Protein AF-A0A7J3NU55-F1 (afdb_monomer_lite)

Radius of gyration: 14.27 Å; chains: 1; bounding box: 42×26×34 Å

Structure (mmCIF, N/CA/C/O backbone):
data_AF-A0A7J3NU55-F1
#
_entry.id   AF-A0A7J3NU55-F1
#
loop_
_atom_site.group_PDB
_atom_site.id
_atom_site.type_symbol
_atom_site.label_atom_id
_atom_site.label_alt_id
_atom_site.label_comp_id
_atom_site.label_asym_id
_atom_site.label_entity_id
_atom_site.label_seq_id
_atom_site.pdbx_PDB_ins_code
_atom_site.Cartn_x
_atom_site.Cartn_y
_atom_site.Cartn_z
_atom_site.occupancy
_atom_site.B_iso_or_equiv
_atom_site.auth_seq_id
_atom_site.auth_comp_id
_atom_site.auth_asym_id
_atom_site.auth_atom_id
_atom_site.pdbx_PDB_model_num
ATOM 1 N N . MET A 1 1 ? -5.583 13.100 0.238 1.00 90.94 1 MET A N 1
ATOM 2 C CA . MET A 1 1 ? -5.126 12.230 -0.868 1.00 90.94 1 MET A CA 1
ATOM 3 C C . MET A 1 1 ? -4.187 13.045 -1.737 1.00 90.94 1 MET A C 1
ATOM 5 O O . MET A 1 1 ? -4.433 14.235 -1.868 1.00 90.94 1 MET A O 1
ATOM 9 N N . LYS A 1 2 ? -3.135 12.435 -2.284 1.00 94.94 2 LYS A N 1
ATOM 10 C CA . LYS A 1 2 ? -2.191 13.061 -3.214 1.00 94.94 2 LYS A CA 1
ATOM 11 C C . LYS A 1 2 ? -2.050 12.165 -4.443 1.00 94.94 2 LYS A C 1
ATOM 13 O O . LYS A 1 2 ? -1.733 10.987 -4.309 1.00 94.94 2 LYS A O 1
ATOM 18 N N . LEU A 1 3 ? -2.330 12.681 -5.630 1.00 92.25 3 LEU A N 1
ATOM 19 C CA . LEU A 1 3 ? -2.318 11.923 -6.880 1.00 92.25 3 LEU A CA 1
ATOM 20 C C . LEU A 1 3 ? -0.910 11.845 -7.473 1.00 92.25 3 LEU A C 1
ATOM 22 O O . LEU A 1 3 ? -0.080 12.714 -7.227 1.00 92.25 3 LEU A O 1
ATOM 26 N N . ARG A 1 4 ? -0.660 10.851 -8.337 1.00 88.88 4 ARG A N 1
ATOM 27 C CA . ARG A 1 4 ? 0.640 10.647 -9.008 1.00 88.88 4 ARG A CA 1
ATOM 28 C C . ARG A 1 4 ? 1.198 11.910 -9.681 1.00 88.88 4 ARG A C 1
ATOM 30 O O . ARG A 1 4 ? 2.388 12.164 -9.585 1.00 88.88 4 ARG A O 1
ATOM 37 N N . ARG A 1 5 ? 0.353 12.735 -10.317 1.00 88.81 5 ARG A N 1
ATOM 38 C CA . ARG A 1 5 ? 0.786 13.984 -10.988 1.00 88.81 5 ARG A CA 1
ATOM 39 C C . ARG A 1 5 ? 1.388 15.034 -10.045 1.00 88.81 5 ARG A C 1
ATOM 41 O O . ARG A 1 5 ? 2.032 15.964 -10.509 1.00 88.81 5 ARG A O 1
ATOM 48 N N . GLU A 1 6 ? 1.151 14.900 -8.744 1.00 91.69 6 GLU A N 1
ATOM 49 C CA . GLU A 1 6 ? 1.681 15.784 -7.702 1.00 91.69 6 GLU A CA 1
ATOM 50 C C . GLU A 1 6 ? 3.030 15.283 -7.148 1.00 91.69 6 GLU A C 1
ATOM 52 O O . GLU A 1 6 ? 3.606 15.900 -6.248 1.00 91.69 6 GLU A O 1
ATOM 57 N N . PHE A 1 7 ? 3.526 14.150 -7.657 1.00 88.38 7 PHE A N 1
ATOM 58 C CA . PHE A 1 7 ? 4.869 13.636 -7.413 1.00 88.38 7 PHE A CA 1
ATOM 59 C C . PHE A 1 7 ? 5.734 13.948 -8.635 1.00 88.38 7 PHE A C 1
ATOM 61 O O . PHE A 1 7 ? 5.443 13.519 -9.750 1.00 88.38 7 PHE A O 1
ATOM 68 N N . THR A 1 8 ? 6.803 14.713 -8.433 1.00 83.56 8 THR A N 1
ATOM 69 C CA . THR A 1 8 ? 7.757 15.100 -9.487 1.00 83.56 8 THR A CA 1
ATOM 70 C C . THR A 1 8 ? 8.925 14.121 -9.613 1.00 83.56 8 THR A C 1
ATOM 72 O O . THR A 1 8 ? 9.811 14.316 -10.438 1.00 83.56 8 THR A O 1
ATOM 75 N N . THR A 1 9 ? 8.922 13.060 -8.804 1.00 80.19 9 THR A N 1
ATOM 76 C CA . THR A 1 9 ? 10.017 12.098 -8.639 1.00 80.19 9 THR A CA 1
ATOM 77 C C . THR A 1 9 ? 10.169 11.127 -9.805 1.00 80.19 9 THR A C 1
ATOM 79 O O . THR A 1 9 ? 11.240 10.560 -9.988 1.00 80.19 9 THR A O 1
ATOM 82 N N . MET A 1 10 ? 9.124 10.933 -10.614 1.00 77.56 10 MET A N 1
ATOM 83 C CA . MET A 1 10 ? 9.191 10.071 -11.790 1.00 77.56 10 MET A CA 1
ATOM 84 C C . MET A 1 10 ? 9.309 10.904 -13.067 1.00 77.56 10 MET A C 1
ATOM 86 O O . MET A 1 10 ? 8.490 11.791 -13.318 1.00 77.56 10 MET A O 1
ATOM 90 N N . SER A 1 11 ? 10.292 10.580 -13.907 1.00 71.00 11 SER A N 1
ATOM 91 C CA . SER A 1 11 ? 10.432 11.176 -15.234 1.00 71.00 11 SER A CA 1
ATOM 92 C C . SER A 1 11 ? 9.165 10.960 -16.070 1.00 71.00 11 SER A C 1
ATOM 94 O O . SER A 1 11 ? 8.563 9.878 -16.074 1.00 71.00 11 SER A O 1
ATOM 96 N N . ARG A 1 12 ? 8.742 12.007 -16.794 1.00 65.38 12 ARG A N 1
ATOM 97 C CA . ARG A 1 12 ? 7.608 11.921 -17.724 1.00 65.38 12 ARG A CA 1
ATOM 98 C C . ARG A 1 12 ? 7.906 10.819 -18.746 1.00 65.38 12 ARG A C 1
ATOM 100 O O . ARG A 1 12 ? 8.831 10.957 -19.535 1.00 65.38 12 ARG A O 1
ATOM 107 N N . GLY A 1 13 ? 7.139 9.729 -18.705 1.00 67.75 13 GLY A N 1
ATOM 108 C CA . GLY A 1 13 ? 7.257 8.607 -19.643 1.00 67.75 13 GLY A CA 1
ATOM 109 C C . GLY A 1 13 ? 7.692 7.271 -19.036 1.00 67.75 13 GLY A C 1
ATOM 110 O O . GLY A 1 13 ? 7.469 6.244 -19.676 1.00 67.75 13 GLY A O 1
ATOM 111 N N . ARG A 1 14 ? 8.227 7.221 -17.802 1.00 81.31 14 ARG A N 1
ATOM 112 C CA . ARG A 1 14 ? 8.502 5.925 -17.154 1.00 81.31 14 ARG A CA 1
ATOM 113 C C . ARG A 1 14 ? 7.176 5.208 -16.869 1.00 81.31 14 ARG A C 1
ATOM 115 O O . ARG A 1 14 ? 6.300 5.707 -16.153 1.00 81.31 14 ARG A O 1
ATOM 122 N N . ARG A 1 15 ? 7.002 4.042 -17.494 1.00 85.75 15 ARG A N 1
ATOM 123 C CA . ARG A 1 15 ? 5.816 3.196 -17.344 1.00 85.75 15 ARG A CA 1
ATOM 124 C C . ARG A 1 15 ? 6.087 2.151 -16.270 1.00 85.75 15 ARG A C 1
ATOM 126 O O . ARG A 1 15 ? 7.048 1.408 -16.392 1.00 85.75 15 ARG A O 1
ATOM 133 N N . ILE A 1 16 ? 5.214 2.100 -15.268 1.00 90.38 16 ILE A N 1
ATOM 134 C CA . ILE A 1 16 ? 5.191 1.043 -14.254 1.00 90.38 16 ILE A CA 1
ATOM 135 C C . ILE A 1 16 ? 4.423 -0.133 -14.849 1.00 90.38 16 ILE A C 1
ATOM 137 O O . ILE A 1 16 ? 3.278 0.041 -15.276 1.00 90.38 16 ILE A O 1
ATOM 141 N N . LYS A 1 17 ? 5.072 -1.288 -14.952 1.00 90.81 17 LYS A N 1
ATOM 142 C CA . LYS A 1 17 ? 4.518 -2.524 -15.515 1.00 90.81 17 LYS A CA 1
ATOM 143 C C . LYS A 1 17 ? 4.245 -3.563 -14.438 1.00 90.81 17 LYS A C 1
ATOM 145 O O . LYS A 1 17 ? 3.321 -4.351 -14.607 1.00 90.81 17 LYS A O 1
ATOM 150 N N . SER A 1 18 ? 5.013 -3.551 -13.354 1.00 93.50 18 SER A N 1
ATOM 151 C CA . SER A 1 18 ? 4.874 -4.498 -12.252 1.00 93.50 18 SER A CA 1
ATOM 152 C C . SER A 1 18 ? 4.838 -3.784 -10.903 1.00 93.50 18 SER A C 1
ATOM 154 O O . SER A 1 18 ? 5.484 -2.758 -10.688 1.00 93.50 18 SER A O 1
ATOM 156 N N . ILE A 1 19 ? 4.038 -4.328 -9.993 1.00 94.75 19 ILE A N 1
ATOM 157 C CA . ILE A 1 19 ? 3.926 -3.863 -8.617 1.00 94.75 19 ILE A CA 1
ATOM 158 C C . ILE A 1 19 ? 3.833 -5.070 -7.690 1.00 94.75 19 ILE A C 1
ATOM 160 O O . ILE A 1 19 ? 3.270 -6.090 -8.085 1.00 94.75 19 ILE A O 1
ATOM 164 N N . ALA A 1 20 ? 4.362 -4.944 -6.478 1.00 95.19 20 ALA A N 1
ATOM 165 C CA . ALA A 1 20 ? 4.167 -5.905 -5.398 1.00 95.19 20 ALA A CA 1
ATOM 166 C C . ALA A 1 20 ? 3.747 -5.200 -4.102 1.00 95.19 20 ALA A C 1
ATOM 168 O O . ALA A 1 20 ? 4.014 -4.012 -3.921 1.00 95.19 20 ALA A O 1
ATOM 169 N N . ILE A 1 21 ? 3.088 -5.924 -3.200 1.00 95.25 21 ILE A N 1
ATOM 170 C CA . ILE A 1 21 ? 2.772 -5.460 -1.845 1.00 95.25 21 ILE A CA 1
ATOM 171 C C . ILE A 1 21 ? 3.896 -5.901 -0.912 1.00 95.25 21 ILE A C 1
ATOM 173 O O . ILE A 1 21 ? 4.165 -7.096 -0.779 1.00 95.25 21 ILE A O 1
ATOM 177 N N . ASP A 1 22 ? 4.524 -4.937 -0.247 1.00 91.62 22 ASP A N 1
ATOM 178 C CA . ASP A 1 22 ? 5.540 -5.215 0.764 1.00 91.62 22 ASP A CA 1
ATOM 179 C C . ASP A 1 22 ? 4.885 -5.740 2.049 1.00 91.62 22 ASP A C 1
ATOM 181 O O . ASP A 1 22 ? 3.980 -5.113 2.612 1.00 91.62 22 ASP A O 1
ATOM 185 N N . VAL A 1 23 ? 5.349 -6.904 2.504 1.00 89.06 23 VAL A N 1
ATOM 186 C CA . VAL A 1 23 ? 4.914 -7.549 3.750 1.00 89.06 23 VAL A CA 1
ATOM 187 C C . VAL A 1 23 ? 6.056 -7.748 4.750 1.00 89.06 23 VAL A C 1
ATOM 189 O O . VAL A 1 23 ? 5.938 -8.564 5.659 1.00 89.06 23 VAL A O 1
ATOM 192 N N . SER A 1 24 ? 7.159 -7.011 4.597 1.00 82.94 24 SER A N 1
ATOM 193 C CA . SER A 1 24 ? 8.314 -7.079 5.503 1.00 82.94 24 SER A CA 1
ATOM 194 C C . SER A 1 24 ? 8.048 -6.477 6.887 1.00 82.94 24 SER A C 1
ATOM 196 O O . SER A 1 24 ? 8.653 -6.905 7.868 1.00 82.94 24 SER A O 1
ATOM 198 N N . GLU A 1 25 ? 7.134 -5.509 6.987 1.00 82.81 25 GLU A N 1
ATOM 199 C CA . GLU A 1 25 ? 6.746 -4.900 8.261 1.00 82.81 25 GLU A CA 1
ATOM 200 C C . GLU A 1 25 ? 5.586 -5.656 8.926 1.00 82.81 25 GLU A C 1
ATOM 202 O O . GLU A 1 25 ? 4.556 -5.919 8.288 1.00 82.81 25 GLU A O 1
ATOM 207 N N . THR A 1 26 ? 5.739 -5.929 10.228 1.00 85.44 26 THR A N 1
ATOM 208 C CA . THR A 1 26 ? 4.648 -6.359 11.113 1.00 85.44 26 THR A CA 1
ATOM 209 C C . THR A 1 26 ? 3.621 -5.239 11.238 1.00 85.44 26 THR A C 1
ATOM 211 O O . THR A 1 26 ? 3.972 -4.099 11.535 1.00 85.44 26 THR A O 1
ATOM 214 N N . ILE A 1 27 ? 2.355 -5.580 11.030 1.00 89.00 27 ILE A N 1
ATOM 215 C CA . ILE A 1 27 ? 1.223 -4.652 10.980 1.00 89.00 27 ILE A CA 1
ATOM 216 C C . ILE A 1 27 ? 0.018 -5.238 11.727 1.00 89.00 27 ILE A C 1
ATOM 218 O O . ILE A 1 27 ? -0.006 -6.431 12.033 1.00 89.00 27 ILE A O 1
ATOM 222 N N . SER A 1 28 ? -0.983 -4.411 12.004 1.00 91.25 28 SER A N 1
ATOM 223 C CA . SER A 1 28 ? -2.270 -4.779 12.574 1.00 91.25 28 SER A CA 1
ATOM 224 C C . SER A 1 28 ? -3.068 -5.689 11.642 1.00 91.25 28 SER A C 1
ATOM 226 O O . SER A 1 28 ? -2.867 -5.739 10.422 1.00 91.25 28 SER A O 1
ATOM 228 N N . GLU A 1 29 ? -4.044 -6.383 12.222 1.00 90.62 29 GLU A N 1
ATOM 229 C CA . GLU A 1 29 ? -4.956 -7.244 11.474 1.00 90.62 29 GLU A CA 1
ATOM 230 C C . GLU A 1 29 ? -5.789 -6.462 10.447 1.00 90.62 29 GLU A C 1
ATOM 232 O O . GLU A 1 29 ? -6.056 -6.964 9.355 1.00 90.62 29 GLU A O 1
ATOM 237 N N . GLU A 1 30 ? -6.160 -5.212 10.734 1.00 89.94 30 GLU A N 1
ATOM 238 C CA . GLU A 1 30 ? -6.872 -4.341 9.792 1.00 89.94 30 GLU A CA 1
ATOM 239 C C . GLU A 1 30 ? -6.019 -4.016 8.567 1.00 89.94 30 GLU A C 1
ATOM 241 O O . GLU A 1 30 ? -6.499 -4.098 7.432 1.00 89.94 30 GLU A O 1
ATOM 246 N N . ALA A 1 31 ? -4.747 -3.674 8.779 1.00 92.00 31 ALA A N 1
ATOM 247 C CA . ALA A 1 31 ? -3.813 -3.427 7.692 1.00 92.00 31 ALA A CA 1
ATOM 248 C C . ALA A 1 31 ? -3.548 -4.708 6.887 1.00 92.00 31 ALA A C 1
ATOM 250 O O . ALA A 1 31 ? -3.427 -4.650 5.660 1.00 92.00 31 ALA A O 1
ATOM 251 N N . ARG A 1 32 ? -3.515 -5.872 7.551 1.00 93.44 32 ARG A N 1
ATOM 252 C C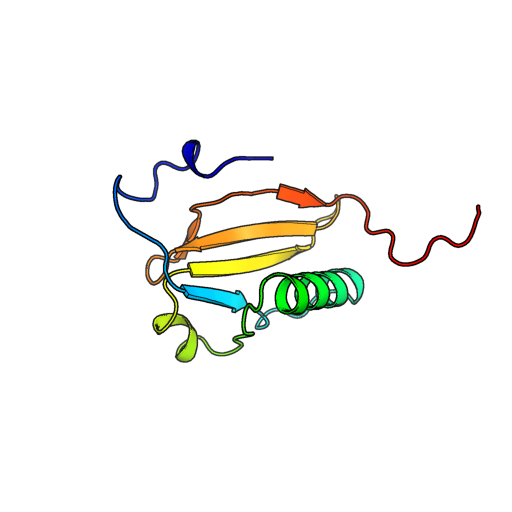A . ARG A 1 32 ? -3.309 -7.171 6.901 1.00 93.44 32 ARG A CA 1
ATOM 253 C C . ARG A 1 32 ? -4.487 -7.510 5.993 1.00 93.44 32 ARG A C 1
ATOM 255 O O . ARG A 1 32 ? -4.275 -7.811 4.821 1.00 93.44 32 ARG A O 1
ATOM 262 N N . LYS A 1 33 ? -5.719 -7.365 6.494 1.00 93.50 33 LYS A N 1
ATOM 263 C CA . LYS A 1 33 ? -6.950 -7.524 5.701 1.00 93.50 33 LYS A CA 1
ATOM 264 C C . LYS A 1 33 ? -6.999 -6.563 4.513 1.00 93.50 33 LYS A C 1
ATOM 266 O O . LYS A 1 33 ? -7.423 -6.952 3.430 1.00 93.50 33 LYS A O 1
ATOM 271 N N . LEU A 1 34 ? -6.526 -5.324 4.676 1.00 94.12 34 LEU A N 1
ATOM 272 C CA . LEU A 1 34 ? -6.442 -4.369 3.569 1.00 94.12 34 LEU A CA 1
ATOM 273 C C . LEU A 1 34 ? -5.450 -4.814 2.485 1.00 94.12 34 LEU A C 1
ATOM 275 O O . LEU A 1 34 ? -5.782 -4.755 1.301 1.00 94.12 34 LEU A O 1
ATOM 279 N N . ARG A 1 35 ? -4.251 -5.273 2.873 1.00 94.44 35 ARG A N 1
ATOM 280 C CA . ARG A 1 35 ? -3.270 -5.841 1.931 1.00 94.44 35 ARG A CA 1
ATOM 281 C C . ARG A 1 35 ? -3.870 -7.030 1.174 1.00 94.44 35 ARG A C 1
ATOM 283 O O . ARG A 1 35 ? -3.726 -7.098 -0.043 1.00 94.44 35 ARG A O 1
ATOM 290 N N . GLU A 1 36 ? -4.605 -7.891 1.873 1.00 94.81 36 GLU A N 1
ATOM 291 C CA . GLU A 1 36 ? -5.325 -9.032 1.296 1.00 94.81 36 GLU A CA 1
ATOM 292 C C . GLU A 1 36 ? -6.392 -8.624 0.287 1.00 94.81 36 GLU A C 1
ATOM 294 O O . GLU A 1 36 ? -6.392 -9.108 -0.846 1.00 94.81 36 GLU A O 1
ATOM 299 N N . ALA A 1 37 ? -7.235 -7.660 0.646 1.00 95.00 37 ALA A N 1
ATOM 300 C CA . ALA A 1 37 ? -8.237 -7.122 -0.259 1.00 95.00 37 ALA A CA 1
ATOM 301 C C . ALA A 1 37 ? -7.604 -6.524 -1.527 1.00 95.00 37 ALA A C 1
ATOM 303 O O . ALA A 1 37 ? -8.085 -6.777 -2.631 1.00 95.00 37 ALA A O 1
ATOM 304 N N . PHE A 1 38 ? -6.506 -5.772 -1.402 1.00 95.12 38 PHE A N 1
ATOM 305 C CA . PHE A 1 38 ? -5.806 -5.212 -2.560 1.00 95.12 38 PHE A CA 1
ATOM 306 C C . PHE A 1 38 ? -5.107 -6.266 -3.411 1.00 95.12 38 PHE A C 1
ATOM 308 O O . PHE A 1 38 ? -5.187 -6.184 -4.637 1.00 95.12 38 PHE A O 1
ATOM 315 N N . SER A 1 39 ? -4.459 -7.254 -2.797 1.00 96.44 39 SER A N 1
ATOM 316 C CA . SER A 1 39 ? -3.846 -8.365 -3.525 1.00 96.44 39 SER A CA 1
ATOM 317 C C . SER A 1 39 ? -4.894 -9.102 -4.355 1.00 96.44 39 SER A C 1
ATOM 319 O O . SER A 1 39 ? -4.723 -9.241 -5.565 1.00 96.44 39 SER A O 1
ATOM 321 N N . ASN A 1 40 ? -6.025 -9.457 -3.741 1.00 96.75 40 ASN A N 1
ATOM 322 C CA . ASN A 1 40 ? -7.107 -10.181 -4.403 1.00 96.75 40 ASN A CA 1
ATOM 323 C C . ASN A 1 40 ? -7.785 -9.349 -5.500 1.00 96.75 40 ASN A C 1
ATOM 325 O O . ASN A 1 40 ? -8.049 -9.859 -6.585 1.00 96.75 40 ASN A O 1
ATOM 329 N N . PHE A 1 41 ? -8.058 -8.067 -5.240 1.00 96.50 41 PHE A N 1
ATOM 330 C CA . PHE A 1 41 ? -8.762 -7.206 -6.191 1.00 96.50 41 PHE A CA 1
ATOM 331 C C . PHE A 1 41 ? -7.901 -6.830 -7.404 1.00 96.50 41 PHE A C 1
ATOM 333 O O . PHE A 1 41 ? -8.388 -6.832 -8.533 1.00 96.50 41 PHE A O 1
ATOM 340 N N . PHE A 1 42 ? -6.626 -6.496 -7.185 1.00 93.75 42 PHE A N 1
ATOM 341 C CA . PHE A 1 42 ? -5.729 -6.040 -8.250 1.00 93.75 42 PHE A CA 1
ATOM 342 C C . PHE A 1 42 ? -4.844 -7.152 -8.835 1.00 93.75 42 PHE A C 1
ATOM 344 O O . PHE A 1 42 ? -4.144 -6.902 -9.815 1.00 93.75 42 PHE A O 1
ATOM 351 N N . GLY A 1 43 ? -4.836 -8.352 -8.246 1.00 94.44 43 GLY A N 1
ATOM 352 C CA . GLY A 1 43 ? -3.934 -9.440 -8.634 1.00 94.44 43 GLY A CA 1
ATOM 353 C C . GLY A 1 43 ? -2.463 -9.140 -8.327 1.00 94.44 43 GLY A C 1
ATOM 354 O O . GLY A 1 43 ? -1.582 -9.528 -9.091 1.00 94.44 43 GLY A O 1
ATOM 355 N N . ILE A 1 44 ? -2.188 -8.395 -7.250 1.00 94.31 44 ILE A N 1
ATOM 356 C CA . ILE A 1 44 ? -0.834 -7.937 -6.907 1.00 94.31 44 ILE A CA 1
ATOM 357 C C . ILE A 1 44 ? -0.156 -8.957 -5.980 1.00 94.31 44 ILE A C 1
ATOM 359 O O . ILE A 1 44 ? -0.722 -9.270 -4.928 1.00 94.31 44 ILE A O 1
ATOM 363 N N . PRO A 1 45 ? 1.050 -9.454 -6.310 1.00 94.50 45 PRO A N 1
ATOM 364 C CA . PRO A 1 45 ? 1.767 -10.407 -5.469 1.00 94.50 45 PRO A CA 1
ATOM 365 C C . PRO A 1 45 ? 2.333 -9.764 -4.196 1.00 94.50 45 PRO A C 1
ATOM 367 O O . PRO A 1 45 ? 2.595 -8.561 -4.145 1.00 94.50 45 PRO A O 1
ATOM 370 N N . TYR A 1 46 ? 2.580 -10.596 -3.183 1.00 93.12 46 TYR A N 1
ATOM 371 C CA . TYR A 1 46 ? 3.322 -10.208 -1.984 1.00 93.12 46 TYR A CA 1
ATOM 372 C C . TYR A 1 46 ? 4.819 -10.408 -2.151 1.00 93.12 46 TYR A C 1
ATOM 374 O O . TYR A 1 46 ? 5.267 -11.328 -2.836 1.00 93.12 46 TYR A O 1
ATOM 382 N N . VAL A 1 47 ? 5.589 -9.594 -1.439 1.00 90.19 47 VAL A N 1
ATOM 383 C CA . VAL A 1 47 ? 7.040 -9.722 -1.370 1.00 90.19 47 VAL A CA 1
ATOM 384 C C . VAL A 1 47 ? 7.544 -9.366 0.028 1.00 90.19 47 VAL A C 1
ATOM 386 O O . VAL A 1 47 ? 7.103 -8.392 0.634 1.00 90.19 47 VAL A O 1
ATOM 389 N N . SER A 1 48 ? 8.447 -10.188 0.562 1.00 80.00 48 SER A N 1
ATOM 390 C CA . SER A 1 48 ? 8.973 -10.065 1.931 1.00 80.00 48 SER A CA 1
ATOM 391 C C . SER A 1 48 ? 10.490 -9.870 1.997 1.00 80.00 48 SER A C 1
ATOM 393 O O . SER A 1 48 ? 11.000 -9.444 3.032 1.00 80.00 48 SER A O 1
ATOM 395 N N . SER A 1 49 ? 11.229 -10.157 0.918 1.00 75.50 49 SER A N 1
ATOM 396 C CA . SER A 1 49 ? 12.690 -10.038 0.876 1.00 75.50 49 SER A CA 1
ATOM 397 C C . SER A 1 49 ? 13.133 -8.909 -0.049 1.00 75.50 49 SER A C 1
ATOM 399 O O . SER A 1 49 ? 12.617 -8.760 -1.154 1.00 75.50 49 SER A O 1
ATOM 401 N N . ARG A 1 50 ? 14.146 -8.140 0.382 1.00 66.44 50 ARG A N 1
ATOM 402 C CA . ARG A 1 50 ? 14.727 -7.033 -0.402 1.00 66.44 50 ARG A CA 1
ATOM 403 C C . ARG A 1 50 ? 15.329 -7.461 -1.739 1.00 66.44 50 ARG A C 1
ATOM 405 O O . ARG A 1 50 ? 15.437 -6.634 -2.640 1.00 66.44 50 ARG A O 1
ATOM 412 N N . GLU A 1 51 ? 15.724 -8.723 -1.863 1.00 65.75 51 GLU A N 1
ATOM 413 C CA . GLU A 1 51 ? 16.274 -9.278 -3.101 1.00 65.75 51 GLU A CA 1
ATOM 414 C C . GLU A 1 51 ? 15.189 -9.432 -4.168 1.00 65.75 51 GLU A C 1
ATOM 416 O O . GLU A 1 51 ? 15.388 -8.979 -5.292 1.00 65.75 51 GLU A O 1
ATOM 421 N N . ASN A 1 52 ? 14.006 -9.913 -3.782 1.00 71.88 52 ASN A N 1
ATOM 422 C CA . ASN A 1 52 ? 12.863 -10.083 -4.680 1.00 71.88 52 ASN A CA 1
ATOM 423 C C . ASN A 1 52 ? 12.192 -8.744 -5.050 1.00 71.88 52 ASN A C 1
ATOM 425 O O . ASN A 1 52 ? 11.440 -8.676 -6.017 1.00 71.88 52 ASN A O 1
ATOM 429 N N . LEU A 1 53 ? 12.452 -7.657 -4.305 1.00 70.75 53 LEU A N 1
ATOM 430 C CA . LEU A 1 53 ? 11.897 -6.328 -4.619 1.00 70.75 53 LEU A CA 1
ATOM 431 C C . LEU A 1 53 ? 12.440 -5.762 -5.938 1.00 70.75 53 LEU A C 1
ATOM 433 O O . LEU A 1 53 ? 11.784 -4.922 -6.548 1.00 70.75 53 LEU A O 1
ATOM 437 N N . LYS A 1 54 ? 13.637 -6.185 -6.371 1.00 73.94 54 LYS A N 1
ATOM 438 C CA . LYS A 1 54 ? 14.290 -5.656 -7.580 1.00 73.94 54 LYS A CA 1
ATOM 439 C C . LYS A 1 54 ? 13.594 -6.072 -8.879 1.00 73.94 54 LYS A C 1
ATOM 441 O O . LYS A 1 54 ? 13.808 -5.417 -9.895 1.00 73.94 54 LYS A O 1
ATOM 446 N N . ASP A 1 55 ? 12.753 -7.103 -8.831 1.00 86.12 55 ASP A N 1
ATOM 447 C CA . ASP A 1 55 ? 12.015 -7.614 -9.992 1.00 86.12 55 ASP A CA 1
ATOM 448 C C . ASP A 1 55 ? 10.734 -6.812 -10.287 1.00 86.12 55 ASP A C 1
ATOM 450 O O . ASP A 1 55 ? 10.080 -7.003 -11.319 1.00 86.12 55 ASP A O 1
ATOM 454 N N . PHE A 1 56 ? 10.366 -5.891 -9.392 1.00 92.44 56 PHE A N 1
ATOM 455 C CA . PHE A 1 56 ? 9.176 -5.060 -9.516 1.00 92.44 56 PHE A CA 1
ATOM 456 C C . PHE A 1 56 ? 9.543 -3.612 -9.821 1.00 92.44 56 PHE A C 1
ATOM 458 O O . PHE A 1 56 ? 10.480 -3.074 -9.243 1.00 92.44 56 PHE A O 1
ATOM 465 N N . ASP A 1 57 ? 8.772 -2.947 -10.685 1.00 93.38 57 ASP A N 1
ATOM 466 C CA . ASP A 1 57 ? 8.967 -1.520 -10.966 1.00 93.38 57 ASP A CA 1
ATOM 467 C C . ASP A 1 57 ? 8.560 -0.645 -9.770 1.00 93.38 57 ASP A C 1
ATOM 469 O O . ASP A 1 57 ? 9.071 0.466 -9.607 1.00 93.38 57 ASP A O 1
ATOM 473 N N . ALA A 1 58 ? 7.609 -1.112 -8.957 1.00 93.88 58 ALA A N 1
ATOM 474 C CA . ALA A 1 58 ? 7.102 -0.383 -7.804 1.00 93.88 58 ALA A CA 1
ATOM 475 C C . ALA A 1 58 ? 6.655 -1.296 -6.653 1.00 93.88 58 ALA A C 1
ATOM 477 O O . ALA A 1 58 ? 6.312 -2.461 -6.846 1.00 93.88 58 ALA A O 1
ATOM 478 N N . LEU A 1 59 ? 6.581 -0.720 -5.456 1.00 94.75 59 LEU A N 1
ATOM 479 C CA . LEU A 1 59 ? 6.074 -1.361 -4.248 1.00 94.75 59 LEU A CA 1
ATOM 480 C C . LEU A 1 59 ? 4.898 -0.585 -3.674 1.00 94.75 59 LEU A C 1
ATOM 482 O O . LEU A 1 59 ? 4.964 0.638 -3.548 1.00 94.75 59 LEU A O 1
ATOM 486 N N . MET A 1 60 ? 3.851 -1.302 -3.281 1.00 95.81 60 MET A N 1
ATOM 487 C CA . MET A 1 60 ? 2.777 -0.794 -2.440 1.00 95.81 60 MET A CA 1
ATOM 488 C C . MET A 1 60 ? 3.144 -1.020 -0.976 1.00 95.81 60 MET A C 1
ATOM 490 O O . MET A 1 60 ? 3.357 -2.159 -0.558 1.00 95.81 60 MET A O 1
ATOM 494 N N . LEU A 1 61 ? 3.166 0.058 -0.194 1.00 94.50 61 LEU A N 1
ATOM 495 C CA . LEU A 1 61 ? 3.351 -0.003 1.252 1.00 94.50 61 LEU A CA 1
ATOM 496 C C . LEU A 1 61 ? 2.056 0.388 1.957 1.00 94.50 61 LEU A C 1
ATOM 498 O O . LEU A 1 61 ? 1.372 1.329 1.549 1.00 94.50 61 LEU A O 1
ATOM 502 N N . VAL A 1 62 ? 1.755 -0.308 3.050 1.00 94.75 62 VAL A N 1
ATOM 503 C CA . VAL A 1 62 ? 0.680 0.052 3.982 1.00 94.75 62 VAL A CA 1
ATOM 50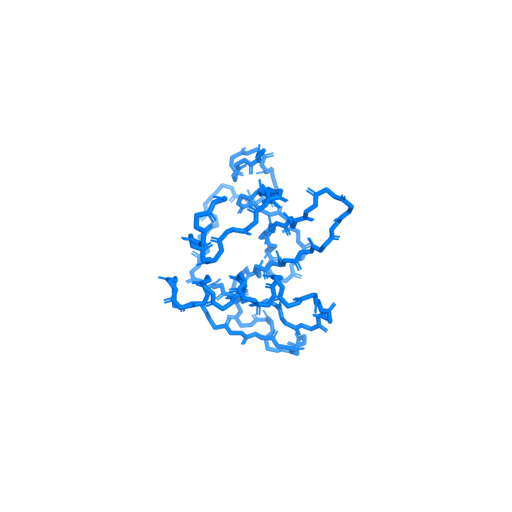4 C C . VAL A 1 62 ? 1.320 0.310 5.332 1.00 94.75 62 VAL A C 1
ATOM 506 O O . VAL A 1 62 ? 1.924 -0.606 5.889 1.00 94.75 62 VAL A O 1
ATOM 509 N N . LYS A 1 63 ? 1.187 1.543 5.823 1.00 92.75 63 LYS A N 1
ATOM 510 C CA . LYS A 1 63 ? 1.756 2.008 7.086 1.00 92.75 63 LYS A CA 1
ATOM 511 C C . LYS A 1 63 ? 0.660 2.439 8.051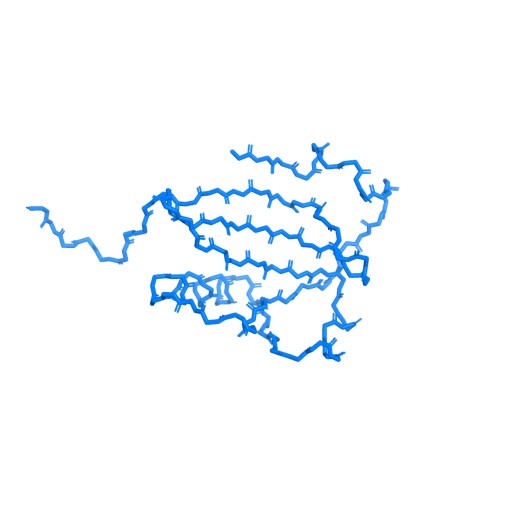 1.00 92.75 63 LYS A C 1
ATOM 513 O O . LYS A 1 63 ? -0.240 3.193 7.680 1.00 92.75 63 LYS A O 1
ATOM 518 N N . GLU A 1 64 ? 0.796 2.039 9.305 1.00 92.75 64 GLU A N 1
ATOM 519 C CA . GLU A 1 64 ? -0.063 2.498 10.392 1.00 92.75 64 GLU A CA 1
ATOM 520 C C . GLU A 1 64 ? 0.343 3.862 10.936 1.00 92.75 64 GLU A C 1
ATOM 522 O O . GLU A 1 64 ? 1.520 4.212 11.055 1.00 92.75 64 GLU A O 1
ATOM 527 N N . THR A 1 65 ? -0.671 4.644 11.284 1.00 91.44 65 THR A N 1
ATOM 528 C CA . THR A 1 65 ? -0.530 5.936 11.945 1.00 91.44 65 THR A CA 1
ATOM 529 C C . THR A 1 65 ? -1.613 6.085 13.005 1.00 91.44 65 THR A C 1
ATOM 531 O O . THR A 1 65 ? -2.627 5.391 12.971 1.00 91.44 65 THR A O 1
ATOM 534 N N . SER A 1 66 ? -1.468 7.069 13.893 1.00 89.88 66 SER A N 1
ATOM 535 C CA . SER A 1 66 ? -2.512 7.420 14.868 1.00 89.88 66 SER A CA 1
ATOM 536 C C . SER A 1 66 ? -3.844 7.859 14.237 1.00 89.88 66 SER A C 1
ATOM 538 O O . SER A 1 66 ? -4.837 7.998 14.940 1.00 89.88 66 SER A O 1
ATOM 540 N N . GLN A 1 67 ? -3.880 8.098 12.922 1.00 89.25 67 GLN A N 1
ATOM 541 C CA . GLN A 1 67 ? -5.044 8.593 12.180 1.00 89.25 67 GLN A CA 1
ATOM 542 C C . GLN A 1 67 ? -5.588 7.572 11.162 1.00 89.25 67 GLN A C 1
ATOM 544 O O . GLN A 1 67 ? -6.343 7.949 10.256 1.00 89.25 67 GLN A O 1
ATOM 549 N N . GLY A 1 68 ? -5.172 6.307 11.273 1.00 91.75 68 GLY A N 1
ATOM 550 C CA . GLY A 1 68 ? -5.536 5.215 10.370 1.00 91.75 68 GLY A CA 1
ATOM 551 C C . GLY A 1 68 ? -4.364 4.737 9.514 1.00 91.75 68 GLY A C 1
ATOM 552 O O . GLY A 1 68 ? -3.197 4.895 9.880 1.00 91.75 68 GLY A O 1
ATOM 553 N N . LEU A 1 69 ? -4.672 4.167 8.352 1.00 95.06 69 LEU A N 1
ATOM 554 C CA . LEU A 1 69 ? -3.690 3.561 7.455 1.00 95.06 69 LEU A CA 1
ATOM 555 C C . LEU A 1 69 ? -3.314 4.513 6.326 1.00 95.06 69 LEU A C 1
ATOM 557 O O . LEU A 1 69 ? -4.181 5.128 5.707 1.00 95.06 69 LEU A O 1
ATOM 561 N N . ILE A 1 70 ? -2.027 4.610 6.019 1.00 95.94 70 ILE A N 1
ATOM 562 C CA . ILE A 1 70 ? -1.521 5.308 4.839 1.00 95.94 70 ILE A CA 1
ATOM 563 C C . ILE A 1 70 ? -1.040 4.271 3.834 1.00 95.94 70 ILE A C 1
ATOM 565 O O . ILE A 1 70 ? -0.237 3.402 4.166 1.00 95.94 70 ILE A O 1
ATOM 569 N N . VAL A 1 71 ? -1.507 4.407 2.597 1.00 96.06 71 VAL A N 1
ATOM 570 C CA . VAL A 1 71 ? -1.066 3.604 1.461 1.00 96.06 71 VAL A CA 1
ATOM 571 C C . VAL A 1 71 ? -0.209 4.476 0.554 1.00 96.06 71 VAL A C 1
ATOM 573 O O . VAL A 1 71 ? -0.627 5.573 0.156 1.00 96.06 71 VAL A O 1
ATOM 576 N N . THR A 1 72 ? 0.992 4.000 0.244 1.00 96.31 72 THR A N 1
ATOM 577 C CA . THR A 1 72 ? 1.950 4.661 -0.650 1.00 96.31 72 THR A CA 1
ATOM 578 C C . THR A 1 72 ? 2.454 3.704 -1.719 1.00 96.31 72 THR A C 1
ATOM 580 O O . THR A 1 72 ? 2.342 2.485 -1.599 1.00 96.31 72 THR A O 1
ATOM 583 N N . PHE A 1 73 ? 3.011 4.286 -2.781 1.00 95.12 73 PHE A N 1
ATOM 584 C CA . PHE A 1 73 ? 3.603 3.568 -3.901 1.00 95.12 73 PHE A CA 1
ATOM 585 C C . PHE A 1 73 ? 5.002 4.119 -4.127 1.00 95.12 73 PHE A C 1
ATOM 587 O O . PHE A 1 73 ? 5.147 5.316 -4.396 1.00 95.12 73 PHE A O 1
ATOM 594 N N . ASN A 1 74 ? 6.006 3.256 -4.028 1.00 93.31 74 ASN A N 1
ATOM 595 C CA . ASN A 1 74 ? 7.410 3.617 -4.165 1.00 93.31 74 ASN A CA 1
ATOM 596 C C . ASN A 1 74 ? 8.006 2.983 -5.415 1.00 93.31 74 ASN A C 1
ATOM 598 O O . ASN A 1 74 ? 7.744 1.823 -5.706 1.00 93.31 74 ASN A O 1
ATOM 602 N N . LEU A 1 75 ? 8.800 3.752 -6.150 1.00 92.69 75 LEU A N 1
ATOM 603 C CA . LEU A 1 75 ? 9.520 3.305 -7.333 1.00 92.69 75 LEU A CA 1
ATOM 604 C C . LEU A 1 75 ? 10.760 2.509 -6.939 1.00 92.69 75 LEU A C 1
ATOM 606 O O . LEU A 1 75 ? 11.482 2.915 -6.031 1.00 92.69 75 LEU A O 1
ATOM 610 N N . MET A 1 76 ? 11.029 1.430 -7.663 1.00 91.00 76 MET A N 1
ATOM 611 C CA . MET A 1 76 ? 12.244 0.639 -7.512 1.00 91.00 76 MET A CA 1
ATOM 612 C C . MET A 1 76 ? 13.253 0.924 -8.635 1.00 91.00 76 MET A C 1
ATOM 614 O O . MET A 1 76 ? 12.849 1.138 -9.782 1.00 91.00 76 MET A O 1
ATOM 618 N N . PRO A 1 77 ? 14.567 0.851 -8.348 1.00 88.69 77 PRO A N 1
ATOM 619 C CA . PRO A 1 77 ? 15.172 0.587 -7.038 1.00 88.69 77 PRO A CA 1
ATOM 620 C C . PRO A 1 77 ? 15.346 1.841 -6.164 1.00 88.69 77 PRO A C 1
ATOM 622 O O . PRO A 1 77 ? 15.894 1.744 -5.070 1.00 88.69 77 PRO A O 1
ATOM 625 N N . GLU A 1 78 ? 14.926 3.017 -6.634 1.00 88.69 78 GLU A N 1
ATOM 626 C CA . GLU A 1 78 ? 15.237 4.304 -6.001 1.00 88.69 78 GLU A CA 1
ATOM 627 C C . GLU A 1 78 ? 14.534 4.514 -4.647 1.00 88.69 78 GLU A C 1
ATOM 629 O O . GLU A 1 78 ? 14.913 5.409 -3.895 1.00 88.69 78 GLU A O 1
ATOM 634 N N . MET A 1 79 ? 13.522 3.700 -4.327 1.00 88.81 79 MET A N 1
ATOM 635 C CA . MET A 1 79 ? 12.701 3.779 -3.113 1.00 88.81 79 MET A CA 1
ATOM 636 C C . MET A 1 79 ? 12.064 5.159 -2.907 1.00 88.81 79 MET A C 1
ATOM 638 O O . MET A 1 79 ? 11.847 5.607 -1.780 1.00 88.81 79 MET A O 1
ATOM 642 N N . VAL A 1 80 ? 11.734 5.838 -4.008 1.00 91.50 80 VAL A N 1
ATOM 643 C CA . VAL A 1 80 ? 11.100 7.160 -3.988 1.00 91.50 80 VAL A CA 1
ATOM 644 C C . VAL A 1 80 ? 9.602 7.056 -4.213 1.00 91.50 80 VAL A C 1
ATOM 646 O O . VAL A 1 80 ? 9.140 6.322 -5.085 1.00 91.50 80 VAL A O 1
ATOM 649 N N . GLU A 1 81 ? 8.822 7.829 -3.466 1.00 94.38 81 GLU A N 1
ATOM 650 C CA . GLU A 1 81 ? 7.372 7.808 -3.621 1.00 94.38 81 GLU A CA 1
ATOM 651 C C . GLU A 1 81 ? 6.933 8.438 -4.947 1.00 94.38 81 GLU A C 1
ATOM 653 O O . GLU A 1 81 ? 7.352 9.539 -5.323 1.00 94.38 81 GLU A O 1
ATOM 658 N N . ILE A 1 82 ? 6.053 7.722 -5.642 1.00 93.56 82 ILE A N 1
ATOM 659 C CA . ILE A 1 82 ? 5.490 8.087 -6.947 1.00 93.56 82 ILE A CA 1
ATOM 660 C C . ILE A 1 82 ? 3.966 8.213 -6.918 1.00 93.56 82 ILE A C 1
ATOM 662 O O . ILE A 1 82 ? 3.359 8.700 -7.873 1.00 93.56 82 ILE A O 1
ATOM 666 N N . GLY A 1 83 ? 3.356 7.805 -5.807 1.00 92.31 83 GLY A N 1
ATOM 667 C CA . GLY A 1 83 ? 1.926 7.887 -5.576 1.00 92.31 83 GLY A CA 1
ATOM 668 C C . GLY A 1 83 ? 1.076 6.953 -6.453 1.00 92.31 83 GLY A C 1
ATOM 669 O O . GLY A 1 83 ? 1.597 6.205 -7.283 1.00 92.31 83 GLY A O 1
ATOM 670 N N . PRO A 1 84 ? -0.258 7.018 -6.292 1.00 94.31 84 PRO A N 1
ATOM 671 C CA . PRO A 1 84 ? -0.975 7.945 -5.412 1.00 94.31 84 PRO A CA 1
ATOM 672 C C . PRO A 1 84 ? -0.739 7.663 -3.921 1.00 94.31 84 PRO A C 1
ATOM 674 O O . PRO A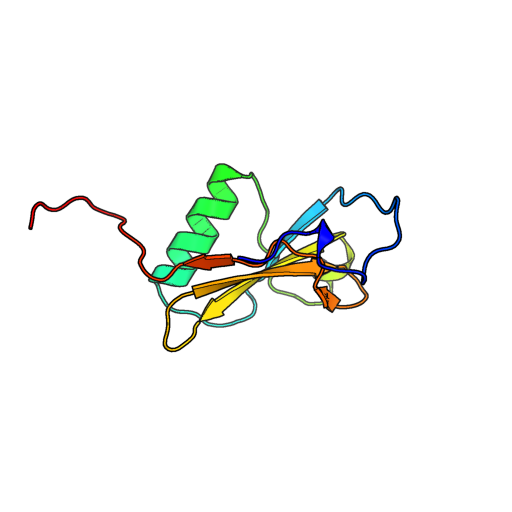 1 84 ? -0.559 6.524 -3.527 1.00 94.31 84 PRO A O 1
ATOM 677 N N . ARG A 1 85 ? -0.791 8.691 -3.073 1.00 96.38 85 ARG A N 1
ATOM 678 C CA . ARG A 1 85 ? -0.864 8.530 -1.615 1.00 96.38 85 ARG A CA 1
ATOM 679 C C . ARG A 1 85 ? -2.285 8.742 -1.150 1.00 96.38 85 ARG A C 1
ATOM 681 O O . ARG A 1 85 ? -2.876 9.803 -1.386 1.00 96.38 85 ARG A O 1
ATOM 688 N N . PHE A 1 86 ? -2.808 7.798 -0.393 1.00 96.00 86 PHE A N 1
ATOM 689 C CA . PHE A 1 86 ? -4.095 7.975 0.260 1.00 96.00 86 PHE A CA 1
ATOM 690 C C . PHE A 1 86 ? -4.065 7.454 1.688 1.00 96.00 86 PHE A C 1
ATOM 692 O O . PHE A 1 86 ? -3.212 6.657 2.068 1.00 96.00 86 PHE A O 1
ATOM 699 N N . ARG A 1 87 ? -4.979 7.991 2.494 1.00 96.00 87 ARG A N 1
ATOM 700 C CA . ARG A 1 87 ? -5.173 7.607 3.886 1.00 96.00 87 ARG A CA 1
ATOM 701 C C . ARG A 1 87 ? -6.565 7.022 4.014 1.00 96.00 87 ARG A C 1
ATOM 703 O O . ARG A 1 87 ? -7.519 7.633 3.534 1.00 96.00 87 ARG A O 1
ATOM 710 N N . ILE A 1 88 ? -6.661 5.890 4.685 1.00 95.00 88 ILE A N 1
ATOM 711 C CA . ILE A 1 88 ? -7.910 5.256 5.070 1.00 95.00 88 ILE A CA 1
ATOM 712 C C . ILE A 1 88 ? -8.037 5.429 6.578 1.00 95.00 88 ILE A C 1
ATOM 714 O O . ILE A 1 88 ? -7.263 4.859 7.342 1.00 95.00 88 ILE A O 1
ATOM 718 N N . SER A 1 89 ? -8.983 6.264 6.9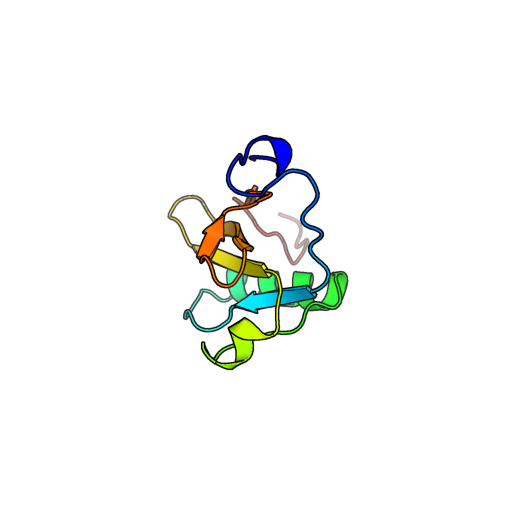99 1.00 92.31 89 SER A N 1
ATOM 719 C CA . SER A 1 89 ? -9.202 6.535 8.424 1.00 92.31 89 SER A CA 1
ATOM 720 C C . SER A 1 89 ? -9.985 5.418 9.111 1.00 92.31 89 SER A C 1
ATOM 722 O O . SER A 1 89 ? -9.703 5.112 10.262 1.00 92.31 89 SER A O 1
ATOM 724 N N . HIS A 1 90 ? -10.920 4.784 8.398 1.00 89.00 90 HIS A N 1
ATOM 725 C CA . HIS A 1 90 ? -11.758 3.709 8.925 1.00 89.00 90 HIS A CA 1
ATOM 726 C C . HIS A 1 90 ? -11.947 2.616 7.872 1.00 89.00 90 HIS A C 1
ATOM 728 O O . HIS A 1 90 ? -12.185 2.920 6.702 1.00 89.00 90 HIS A O 1
ATOM 734 N N . LEU A 1 91 ? -11.849 1.357 8.299 1.00 90.38 91 LEU A N 1
ATOM 735 C CA . LEU A 1 91 ? -12.154 0.172 7.502 1.00 90.38 91 LEU A CA 1
ATOM 736 C C . LEU A 1 91 ? -13.392 -0.501 8.090 1.00 90.38 91 LEU A C 1
ATOM 738 O O . LEU A 1 91 ? -13.416 -0.812 9.278 1.00 90.38 91 LEU A O 1
ATOM 742 N N . ILE A 1 92 ? -14.408 -0.712 7.258 1.00 90.19 92 ILE A N 1
ATOM 743 C CA . ILE A 1 92 ? -15.642 -1.405 7.631 1.00 90.19 92 ILE A CA 1
ATOM 744 C C . ILE A 1 92 ? -15.677 -2.690 6.810 1.00 90.19 92 ILE A C 1
ATOM 746 O O . ILE A 1 92 ? -15.829 -2.634 5.592 1.00 90.19 92 ILE A O 1
ATOM 750 N N . TRP A 1 93 ? -15.477 -3.826 7.474 1.00 88.06 93 TRP A N 1
ATOM 751 C CA . TRP A 1 93 ? -15.439 -5.143 6.830 1.00 88.06 93 TRP A CA 1
ATOM 752 C C . TRP A 1 93 ? -16.794 -5.846 6.871 1.00 88.06 93 TRP A C 1
ATOM 754 O O . TRP A 1 93 ? -17.185 -6.470 5.891 1.00 88.06 93 TRP A O 1
ATOM 764 N N . ASP A 1 94 ? -17.530 -5.665 7.966 1.00 85.38 94 ASP A N 1
ATOM 765 C CA . ASP A 1 94 ? -18.855 -6.232 8.174 1.00 85.38 94 ASP A CA 1
ATOM 766 C C . ASP A 1 94 ? -19.845 -5.110 8.493 1.00 85.38 94 ASP A C 1
ATOM 768 O O . ASP A 1 94 ? -19.587 -4.241 9.327 1.00 85.38 94 ASP A O 1
ATOM 772 N N . LEU A 1 95 ? -21.001 -5.131 7.832 1.00 76.88 95 LEU A N 1
ATOM 773 C CA . LEU A 1 95 ? -22.122 -4.247 8.142 1.00 76.88 95 LEU A CA 1
ATOM 774 C C . LEU A 1 95 ? -22.985 -4.892 9.229 1.00 76.88 95 LEU A C 1
ATOM 776 O O . LEU A 1 95 ? -24.158 -5.197 9.011 1.00 76.88 95 LEU A O 1
ATOM 780 N N . THR A 1 96 ? -22.427 -5.133 10.413 1.00 66.31 96 THR A N 1
ATOM 781 C CA . THR A 1 96 ? -23.297 -5.301 11.581 1.00 66.31 96 THR A CA 1
ATOM 782 C C . THR A 1 96 ? -23.986 -3.961 11.806 1.00 66.31 96 THR A 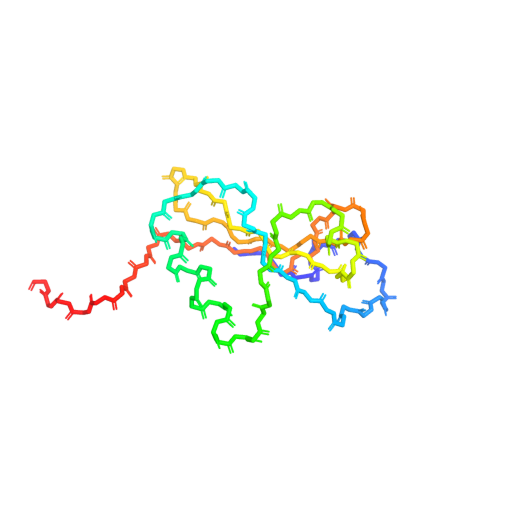C 1
ATOM 784 O O . THR A 1 96 ? -23.309 -2.953 12.014 1.00 66.31 96 THR A O 1
ATOM 787 N N . LYS A 1 97 ? -25.321 -3.934 11.669 1.00 52.16 97 LYS A N 1
ATOM 788 C CA . LYS A 1 97 ? -26.136 -2.747 11.969 1.00 52.16 97 LYS A CA 1
ATOM 789 C C . LYS A 1 97 ? -25.700 -2.160 13.325 1.00 52.16 97 LYS A C 1
ATOM 791 O O . LYS A 1 97 ? -25.472 -2.959 14.236 1.00 52.16 97 LYS A O 1
ATOM 796 N N . PRO A 1 98 ? -25.568 -0.825 13.437 1.00 58.72 98 PRO A N 1
ATOM 797 C CA . PRO A 1 98 ? -25.351 -0.182 14.728 1.00 58.72 98 PRO A CA 1
ATOM 798 C C . PRO A 1 98 ? -26.487 -0.496 15.706 1.00 58.72 98 PRO A C 1
ATOM 800 O O . PRO A 1 98 ? -27.625 -0.749 15.235 1.00 58.72 98 PRO A O 1
#

Sequence (98 aa):
MKLRREFTTMSRGRRIKSIAIDVSETISEEARKLREAFSNFFGIPYVSSRENLKDFDALMLVKETSQGLIVTFNLMPEMVEIGPRFRISHLIWDLTKP

Foldseek 3Di:
DAALVNDPPDDPPDDFDAEAEEPQDDDDPLLVVVNVVCCVVVVHHYDRDPVVCQVGQKYWYWDDDPQAIWIFIAGPPVRHTRDDIDGDRDDDPDCPDD

Secondary structure (DSSP, 8-state):
-B-GGG--SS-TTPPP--EEEE--S---HHHHHHHHHHHHHHTPPEE-STTGGGGSSEEEEEEEETTEEEEEEEETTTTEE-S-BEEES---------

pLDDT: mean 88.38, std 9.22, range [52.16, 96.75]